Protein AF-A0A714KRX8-F1 (afdb_monomer_lite)

Foldseek 3Di:
DVVVVFVVVVVLVQVVQVQQQKHFPDKGFPDKDWDWDQDPPDNDIDIDIATDMDGDMDGRDVVSNVVQQVVFDDPPVVPVHRHDDDDDDPVD

pLDDT: mean 91.66, std 8.05, range [58.03, 98.25]

Sequence (92 aa):
IWSYQQQAALTWLARQGEQNGFTLREASVDAYRQQQIRREKSRQMIQFSSVDYTGVLVINEPALFLQRLAQGYGKSRAFGCGMMMIKPGDDA

Secondary structure (DSSP, 8-state):
-HHHHHHHHHHHHHHHHHHHTEEEEEEEEEEEEEEEEE-TT-SPEEEEEEEEEEEEEEES-HHHHHHHHHH-SSS-GGGT-S-------TT-

Structure (mmCIF, N/CA/C/O backbone):
data_AF-A0A714KRX8-F1
#
_entry.id   AF-A0A714KRX8-F1
#
loop_
_atom_site.group_PDB
_atom_site.id
_atom_site.type_symbol
_atom_site.label_atom_id
_atom_site.label_alt_id
_atom_site.label_comp_id
_atom_site.label_asym_id
_atom_site.label_entity_id
_atom_site.label_seq_id
_atom_site.pdbx_PDB_ins_code
_atom_site.Cartn_x
_atom_site.Cartn_y
_atom_site.Cartn_z
_atom_site.occupancy
_atom_site.B_iso_or_equiv
_atom_site.auth_seq_id
_atom_site.auth_comp_id
_atom_site.auth_asym_id
_atom_site.auth_atom_id
_atom_site.pdbx_PDB_model_num
ATOM 1 N N . ILE A 1 1 ? 10.046 14.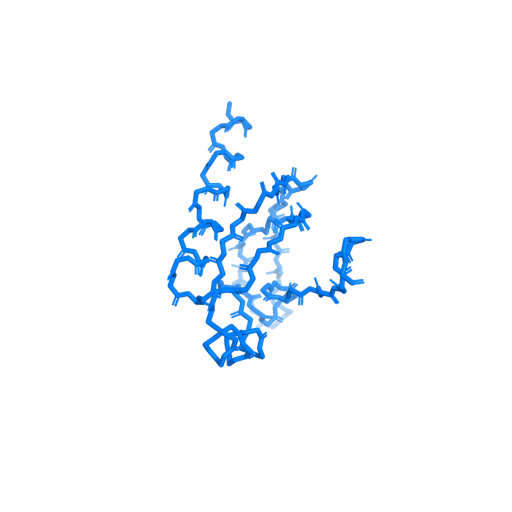295 11.550 1.00 62.41 1 ILE A N 1
ATOM 2 C CA . ILE A 1 1 ? 8.882 13.418 11.856 1.00 62.41 1 ILE A CA 1
ATOM 3 C C . ILE A 1 1 ? 8.143 13.051 10.572 1.00 62.41 1 ILE A C 1
ATOM 5 O O . ILE A 1 1 ? 8.020 11.867 10.291 1.00 62.41 1 ILE A O 1
ATOM 9 N N . TRP A 1 2 ? 7.752 14.038 9.759 1.00 76.69 2 TRP A N 1
ATOM 10 C CA . TRP A 1 2 ? 7.043 13.813 8.492 1.00 76.69 2 TRP A CA 1
ATOM 11 C C . TRP A 1 2 ? 7.820 12.942 7.483 1.00 76.69 2 TRP A C 1
ATOM 13 O O . TRP A 1 2 ? 7.259 12.005 6.926 1.00 76.69 2 TRP A O 1
ATOM 23 N N . SER A 1 3 ? 9.138 13.142 7.353 1.00 83.69 3 SER A N 1
ATOM 24 C CA . SER A 1 3 ? 10.009 12.314 6.499 1.00 83.69 3 SER A CA 1
ATOM 25 C C . SER A 1 3 ? 10.012 10.826 6.877 1.00 83.69 3 SER A C 1
ATOM 27 O O . SER A 1 3 ? 9.972 9.964 6.005 1.00 83.69 3 SER A O 1
ATOM 29 N N . TYR A 1 4 ? 9.999 10.501 8.174 1.00 88.88 4 TYR A N 1
A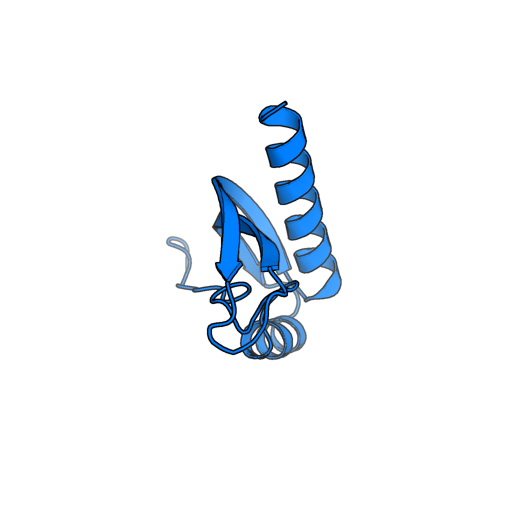TOM 30 C CA . TYR A 1 4 ? 9.935 9.113 8.644 1.00 88.88 4 TYR A CA 1
ATOM 31 C C . TYR A 1 4 ? 8.575 8.470 8.362 1.00 88.88 4 TYR A C 1
ATOM 33 O O . TYR A 1 4 ? 8.516 7.298 8.000 1.00 88.88 4 TYR A O 1
ATOM 41 N N . GLN A 1 5 ? 7.483 9.228 8.500 1.00 89.38 5 GLN A N 1
ATOM 42 C CA . GLN A 1 5 ? 6.136 8.749 8.173 1.00 89.38 5 GLN A CA 1
ATOM 43 C C . GLN A 1 5 ? 5.993 8.492 6.672 1.00 89.38 5 GLN A C 1
ATOM 45 O O . GLN A 1 5 ? 5.484 7.443 6.286 1.00 89.38 5 GLN A O 1
ATOM 50 N N . GLN A 1 6 ? 6.501 9.404 5.839 1.00 92.50 6 GLN A N 1
ATOM 51 C CA . GLN A 1 6 ? 6.545 9.238 4.389 1.00 92.50 6 GLN A CA 1
ATOM 52 C C . GLN A 1 6 ? 7.367 8.007 3.996 1.00 92.50 6 GLN A C 1
ATOM 54 O O . GLN A 1 6 ? 6.884 7.161 3.248 1.00 92.50 6 GLN A O 1
ATOM 59 N N . GLN A 1 7 ? 8.571 7.848 4.553 1.00 94.19 7 GLN A N 1
ATOM 60 C CA . GLN A 1 7 ? 9.411 6.685 4.269 1.00 94.19 7 GLN A CA 1
ATOM 61 C C . GLN A 1 7 ? 8.731 5.375 4.686 1.00 94.19 7 GLN A C 1
ATOM 63 O O . GLN A 1 7 ? 8.756 4.397 3.939 1.00 94.19 7 GLN A O 1
ATOM 68 N N . ALA A 1 8 ? 8.100 5.343 5.862 1.00 95.00 8 ALA A N 1
ATOM 69 C CA . ALA A 1 8 ? 7.377 4.169 6.341 1.00 95.00 8 ALA A CA 1
ATOM 70 C C . ALA A 1 8 ? 6.169 3.833 5.453 1.00 95.00 8 ALA A C 1
ATOM 72 O O . ALA A 1 8 ? 5.936 2.661 5.161 1.00 95.00 8 ALA A O 1
ATOM 73 N N . ALA A 1 9 ? 5.434 4.847 4.994 1.00 95.31 9 ALA A N 1
ATOM 74 C CA . ALA A 1 9 ? 4.310 4.705 4.077 1.00 95.31 9 ALA A CA 1
ATOM 75 C C . ALA A 1 9 ? 4.749 4.140 2.715 1.00 95.31 9 ALA A C 1
ATOM 77 O O . ALA A 1 9 ? 4.195 3.142 2.255 1.00 95.31 9 ALA A O 1
ATOM 78 N N . LEU A 1 10 ? 5.803 4.700 2.113 1.00 96.62 10 LEU A N 1
ATOM 79 C CA . LEU A 1 10 ? 6.368 4.197 0.855 1.00 96.62 10 LEU A CA 1
ATOM 80 C C . LEU A 1 10 ? 6.902 2.767 1.001 1.00 96.62 10 LEU A C 1
ATOM 82 O O . LEU A 1 10 ? 6.622 1.910 0.167 1.00 96.62 10 LEU A O 1
ATOM 86 N N . THR A 1 11 ? 7.598 2.475 2.103 1.00 97.31 11 THR A N 1
ATOM 87 C CA . THR A 1 11 ? 8.093 1.122 2.410 1.00 97.31 11 THR A CA 1
ATOM 88 C 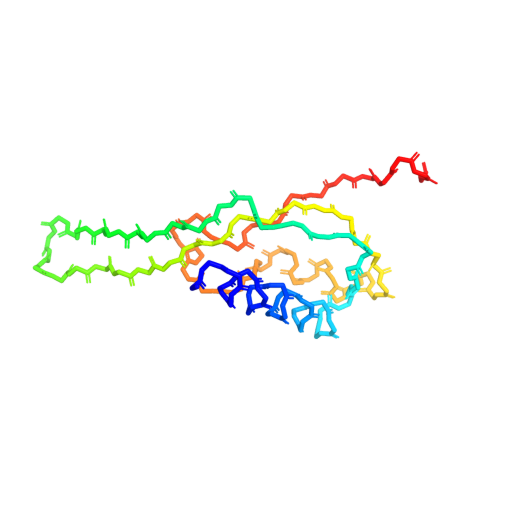C . THR A 1 11 ? 6.938 0.131 2.563 1.00 97.31 11 THR A C 1
ATOM 90 O O . THR A 1 11 ? 7.020 -1.010 2.109 1.00 97.31 11 THR A O 1
ATOM 93 N N . TRP A 1 12 ? 5.843 0.548 3.202 1.00 96.81 12 TRP A N 1
ATOM 94 C CA . TRP A 1 12 ? 4.647 -0.277 3.326 1.00 96.81 12 TRP A CA 1
ATOM 95 C C . TRP A 1 12 ? 4.007 -0.554 1.961 1.00 96.81 12 TRP A C 1
ATOM 97 O O . TRP A 1 12 ? 3.681 -1.709 1.682 1.00 96.81 12 TRP A O 1
ATOM 107 N N . LEU A 1 13 ? 3.871 0.463 1.104 1.00 97.56 13 LEU A N 1
ATOM 108 C CA . LEU A 1 13 ? 3.284 0.305 -0.226 1.00 97.56 13 LEU A CA 1
ATOM 109 C C . LEU A 1 13 ? 4.147 -0.596 -1.121 1.00 97.56 13 LEU A C 1
ATOM 111 O O . LEU A 1 13 ? 3.606 -1.474 -1.788 1.00 97.56 13 LEU A O 1
ATOM 115 N N . ALA A 1 14 ? 5.475 -0.456 -1.071 1.00 97.81 14 ALA A N 1
ATOM 116 C CA . ALA A 1 14 ? 6.404 -1.322 -1.800 1.00 97.81 14 ALA A CA 1
ATOM 117 C C . ALA A 1 14 ? 6.234 -2.801 -1.412 1.00 97.81 14 ALA A C 1
ATOM 119 O O . ALA A 1 14 ? 6.095 -3.658 -2.280 1.00 97.81 14 ALA A O 1
ATOM 120 N N . ARG A 1 15 ? 6.116 -3.095 -0.108 1.00 98.00 15 ARG A N 1
ATOM 121 C CA . ARG A 1 15 ? 5.836 -4.456 0.386 1.00 98.00 15 ARG A CA 1
ATOM 122 C C . ARG A 1 15 ? 4.476 -4.984 -0.061 1.00 98.00 15 ARG A C 1
ATOM 124 O O . ARG A 1 15 ? 4.333 -6.180 -0.297 1.00 98.00 15 ARG A O 1
ATOM 131 N N . GLN A 1 16 ? 3.455 -4.122 -0.146 1.00 97.69 16 GLN A N 1
ATOM 132 C CA . GLN A 1 16 ? 2.180 -4.527 -0.748 1.00 97.69 16 GLN A CA 1
ATOM 133 C C . GLN A 1 16 ? 2.368 -4.878 -2.226 1.00 97.69 16 GLN A C 1
ATOM 135 O O . GLN A 1 16 ? 1.768 -5.847 -2.671 1.00 97.69 16 GLN A O 1
ATOM 140 N N . GLY A 1 17 ? 3.222 -4.156 -2.949 1.00 97.12 17 GLY A N 1
ATOM 141 C CA . GLY A 1 17 ? 3.614 -4.492 -4.315 1.00 97.12 17 GLY A CA 1
ATOM 142 C C . GLY A 1 17 ? 4.193 -5.893 -4.445 1.00 97.12 17 GLY A C 1
ATOM 143 O O . GLY A 1 17 ? 3.612 -6.743 -5.122 1.00 97.12 17 GLY A O 1
ATOM 144 N N . GLU A 1 18 ? 5.288 -6.147 -3.729 1.00 96.56 18 GLU A N 1
ATOM 145 C CA . GLU A 1 18 ? 6.017 -7.422 -3.755 1.00 96.56 18 GLU A CA 1
ATOM 146 C C . GLU A 1 18 ? 5.107 -8.625 -3.470 1.00 96.56 18 GLU A C 1
ATOM 148 O O . GLU A 1 18 ? 5.209 -9.659 -4.120 1.00 96.56 18 GLU A O 1
ATOM 153 N N . 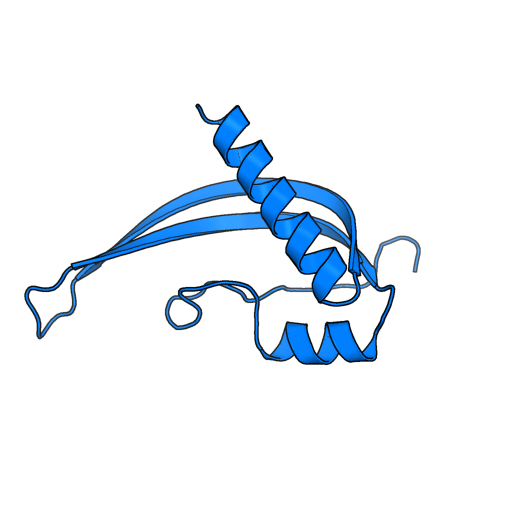GLN A 1 19 ? 4.178 -8.481 -2.522 1.00 96.75 19 GLN A N 1
ATOM 154 C CA . GLN A 1 19 ? 3.258 -9.551 -2.128 1.00 96.75 19 GLN A CA 1
ATOM 155 C C . GLN A 1 19 ? 2.054 -9.716 -3.057 1.00 96.75 19 GLN A C 1
ATOM 157 O O . GLN A 1 19 ? 1.356 -10.721 -2.954 1.00 96.75 19 GLN A O 1
ATOM 162 N N . ASN A 1 20 ? 1.748 -8.718 -3.890 1.00 97.81 20 ASN A N 1
ATOM 163 C CA . ASN A 1 20 ? 0.500 -8.669 -4.652 1.00 97.81 20 ASN A CA 1
ATOM 164 C C . ASN A 1 20 ? 0.712 -8.371 -6.144 1.00 97.81 20 ASN A C 1
ATOM 166 O O . ASN A 1 20 ? -0.203 -7.900 -6.816 1.00 97.81 20 ASN A O 1
ATOM 170 N N . GLY A 1 21 ? 1.900 -8.663 -6.674 1.00 97.38 21 GLY A N 1
ATOM 171 C CA . GLY A 1 21 ? 2.128 -8.721 -8.116 1.00 97.38 21 GLY A CA 1
ATOM 172 C C . GLY A 1 21 ? 2.379 -7.380 -8.801 1.00 97.38 21 GLY A C 1
ATOM 173 O O . GLY A 1 21 ? 2.137 -7.278 -1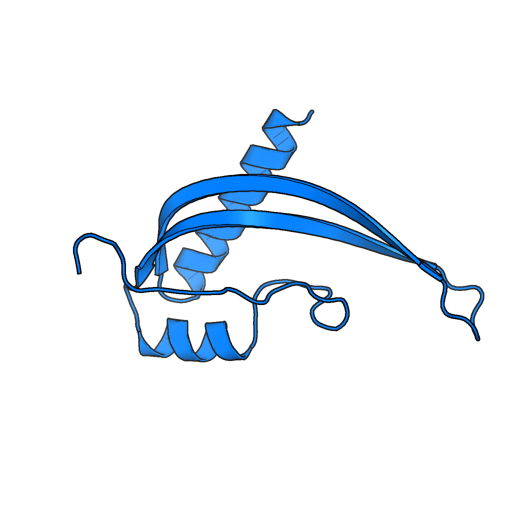0.003 1.00 97.38 21 GLY A O 1
ATOM 174 N N . PHE A 1 22 ? 2.869 -6.358 -8.092 1.00 98.00 22 PHE A N 1
ATOM 175 C CA . PHE A 1 22 ? 3.272 -5.090 -8.710 1.00 98.00 22 PHE A CA 1
ATOM 176 C C . PHE A 1 22 ? 4.544 -4.498 -8.094 1.00 98.00 22 PHE A C 1
ATOM 178 O O . PHE A 1 22 ? 4.914 -4.809 -6.970 1.00 98.00 22 PHE A O 1
ATOM 185 N N . THR A 1 23 ? 5.224 -3.621 -8.820 1.00 97.88 23 THR A N 1
ATOM 186 C CA . THR A 1 23 ? 6.364 -2.836 -8.325 1.00 97.88 23 THR A CA 1
ATOM 187 C C . THR A 1 23 ? 6.084 -1.355 -8.512 1.00 97.88 23 THR A C 1
ATOM 189 O O . THR A 1 23 ? 5.405 -0.951 -9.453 1.00 97.88 23 THR A O 1
ATOM 192 N N . LEU A 1 24 ? 6.584 -0.525 -7.598 1.00 96.75 24 LEU A N 1
ATOM 193 C CA . LEU A 1 24 ? 6.460 0.926 -7.711 1.00 96.75 24 LEU A CA 1
ATOM 194 C C . LEU A 1 24 ? 7.557 1.449 -8.642 1.00 96.75 24 LEU A C 1
ATOM 196 O O . LEU A 1 24 ? 8.737 1.245 -8.363 1.00 96.75 24 LEU A O 1
ATOM 200 N N . ARG A 1 25 ? 7.167 2.126 -9.727 1.00 95.31 25 ARG A N 1
ATOM 201 C CA . ARG A 1 25 ? 8.084 2.914 -10.566 1.00 95.31 25 ARG A CA 1
ATOM 202 C C . ARG A 1 25 ? 8.272 4.294 -9.942 1.00 95.31 25 ARG A C 1
ATOM 204 O O . ARG A 1 25 ? 9.397 4.736 -9.748 1.00 95.31 25 ARG A O 1
ATOM 211 N N . GLU A 1 26 ? 7.163 4.928 -9.571 1.00 94.88 26 GLU A N 1
ATOM 212 C CA . GLU A 1 26 ? 7.109 6.237 -8.919 1.00 94.88 26 GLU A CA 1
ATOM 213 C C . GLU A 1 26 ? 5.989 6.233 -7.876 1.00 94.88 26 GLU A C 1
ATOM 215 O O . GLU A 1 26 ? 4.927 5.662 -8.116 1.00 94.88 26 GLU A O 1
ATOM 220 N N . ALA A 1 27 ? 6.202 6.855 -6.716 1.00 95.50 27 ALA A N 1
ATOM 221 C CA . ALA A 1 27 ? 5.161 7.006 -5.702 1.00 95.50 27 ALA A CA 1
ATOM 222 C C . ALA A 1 27 ? 5.419 8.224 -4.806 1.00 95.50 27 ALA A C 1
ATOM 224 O O . ALA A 1 27 ? 6.532 8.423 -4.314 1.00 95.50 27 ALA A O 1
ATOM 225 N N . SER A 1 28 ? 4.371 8.999 -4.543 1.00 94.25 28 SER A N 1
ATOM 226 C CA . SER A 1 28 ? 4.326 10.090 -3.574 1.00 94.25 28 SER A CA 1
ATOM 227 C C . SER A 1 28 ? 3.330 9.783 -2.459 1.00 94.25 28 SER A C 1
ATOM 229 O O . SER A 1 28 ? 2.413 8.974 -2.607 1.00 94.25 28 SER A O 1
ATOM 231 N N . VAL A 1 29 ? 3.536 10.436 -1.316 1.00 94.88 29 VAL A N 1
ATOM 232 C CA . VAL A 1 29 ? 2.561 10.487 -0.226 1.00 94.88 29 VAL A CA 1
ATOM 233 C C . VAL A 1 29 ? 1.978 11.887 -0.228 1.00 94.88 29 VAL A C 1
ATOM 235 O O . VAL A 1 29 ? 2.665 12.838 0.143 1.00 94.88 29 VAL A O 1
ATOM 238 N N . ASP A 1 30 ? 0.724 12.003 -0.645 1.00 89.94 30 ASP A N 1
ATOM 239 C CA . ASP A 1 30 ? 0.080 13.304 -0.835 1.00 89.94 30 ASP A CA 1
ATOM 240 C C . ASP A 1 30 ? -0.547 13.803 0.468 1.00 89.94 30 ASP A C 1
ATOM 242 O O . ASP A 1 30 ? -0.578 15.002 0.747 1.00 89.94 30 ASP A O 1
ATOM 246 N N . ALA A 1 31 ? -1.025 12.880 1.307 1.00 87.44 31 ALA A N 1
ATOM 247 C CA . ALA A 1 31 ? -1.593 13.218 2.600 1.00 87.44 31 ALA A CA 1
ATOM 248 C C . ALA A 1 31 ? -1.419 12.099 3.628 1.00 87.44 31 ALA A C 1
ATOM 250 O O . ALA A 1 31 ? -1.560 10.915 3.331 1.00 87.44 31 ALA A O 1
ATOM 251 N N . TYR A 1 32 ? -1.202 12.506 4.878 1.00 89.12 32 TYR A N 1
ATOM 252 C CA . TYR A 1 32 ? -1.366 11.668 6.060 1.00 89.12 32 TYR A CA 1
ATOM 253 C C . TYR A 1 32 ? -2.466 12.284 6.920 1.00 89.12 32 TYR A C 1
ATOM 255 O O . TYR A 1 32 ? -2.357 13.444 7.320 1.00 89.12 32 TYR A O 1
ATOM 263 N N . ARG A 1 33 ? -3.532 11.534 7.211 1.00 89.44 33 ARG A N 1
ATOM 264 C CA . ARG A 1 33 ? -4.674 12.043 7.986 1.00 89.44 33 ARG A CA 1
ATOM 265 C C . ARG A 1 33 ? -5.001 11.105 9.129 1.00 89.44 33 ARG A C 1
ATOM 267 O O . ARG A 1 33 ? -5.134 9.902 8.926 1.00 89.44 33 ARG A O 1
ATOM 274 N N . GLN A 1 34 ? -5.179 11.661 10.320 1.00 89.81 34 GLN A N 1
ATOM 275 C CA . GLN A 1 34 ? -5.731 10.917 11.444 1.00 89.81 34 GLN A CA 1
ATOM 276 C C . GLN A 1 34 ? -7.254 11.057 11.423 1.00 89.81 34 GLN A C 1
ATOM 278 O O . GLN A 1 34 ? -7.789 12.161 11.461 1.00 89.81 34 GLN A O 1
ATOM 283 N N . GLN A 1 35 ? -7.945 9.927 11.355 1.00 88.31 35 GLN A N 1
ATOM 284 C CA . GLN A 1 35 ? -9.396 9.831 11.357 1.00 88.31 35 GLN A CA 1
ATOM 285 C C . GLN A 1 35 ? -9.876 9.479 12.764 1.00 88.31 35 GLN A C 1
ATOM 287 O O . GLN A 1 35 ? -9.351 8.560 13.401 1.00 88.31 35 GLN A O 1
ATOM 292 N N . GLN A 1 36 ? -10.893 10.196 13.241 1.00 88.75 36 GLN A N 1
ATOM 293 C CA . GLN A 1 36 ? -11.593 9.884 14.483 1.00 88.75 36 GLN A CA 1
ATOM 294 C C . GLN A 1 36 ? -13.090 9.824 14.204 1.00 88.75 36 GLN A C 1
ATOM 296 O O . GLN A 1 36 ? -13.704 10.819 13.831 1.00 88.75 36 GLN A O 1
ATOM 301 N N . ILE A 1 37 ? -13.679 8.644 14.379 1.00 85.12 37 ILE A N 1
ATOM 302 C CA . ILE A 1 37 ? -15.098 8.406 14.121 1.00 85.12 37 ILE A CA 1
ATOM 303 C C . ILE A 1 37 ? -15.752 7.977 15.427 1.00 85.12 37 ILE A C 1
ATOM 305 O O . ILE A 1 37 ? -15.369 6.975 16.040 1.00 85.12 37 ILE A O 1
ATOM 309 N N . ARG A 1 38 ? -16.766 8.731 15.856 1.00 82.50 38 ARG A N 1
ATOM 310 C CA . ARG A 1 38 ? -17.596 8.372 17.006 1.00 82.50 38 ARG A CA 1
ATOM 311 C C . ARG A 1 38 ? -18.785 7.556 16.521 1.00 82.50 38 ARG A C 1
ATOM 313 O O . ARG A 1 38 ? -19.545 8.011 15.673 1.00 82.50 38 ARG A O 1
ATOM 320 N N . ARG A 1 39 ? -18.970 6.355 17.067 1.00 78.56 39 ARG A N 1
ATOM 321 C CA . ARG A 1 39 ? -20.181 5.571 16.802 1.00 78.56 39 ARG A CA 1
ATOM 322 C C . ARG A 1 39 ? -21.361 6.213 17.530 1.00 78.56 39 ARG A C 1
ATOM 324 O O . ARG A 1 39 ? -21.301 6.391 18.737 1.00 78.56 39 ARG A O 1
ATOM 331 N N . GLU A 1 40 ? -22.447 6.531 16.830 1.00 74.12 40 GLU A N 1
ATOM 332 C CA . GLU A 1 40 ? -23.604 7.214 17.443 1.00 74.12 40 GLU A CA 1
ATOM 333 C C . GLU A 1 40 ? -24.189 6.461 18.646 1.00 74.12 40 GLU A C 1
ATOM 335 O O . GLU A 1 40 ? -24.549 7.077 19.645 1.00 74.12 40 GLU A O 1
ATOM 340 N N . LYS A 1 41 ? -24.225 5.123 18.581 1.00 76.50 41 LYS A N 1
ATOM 341 C CA . LYS A 1 41 ? -24.810 4.252 19.617 1.00 76.50 41 LYS A CA 1
ATOM 342 C C . LYS A 1 41 ? -23.792 3.669 20.609 1.00 76.50 41 LYS A C 1
ATOM 344 O O . LYS A 1 41 ? -24.149 2.812 21.409 1.00 76.50 41 LYS A O 1
ATOM 349 N N . SER A 1 42 ? -22.522 4.078 20.555 1.00 75.12 42 SER A N 1
ATOM 350 C CA . SER A 1 42 ? -21.471 3.560 21.442 1.00 75.12 42 SER A CA 1
ATOM 351 C C . SER A 1 42 ? -20.508 4.665 21.870 1.00 75.12 42 SER A C 1
ATOM 353 O O . SER A 1 42 ? -20.100 5.499 21.071 1.00 75.12 42 SER A O 1
ATOM 355 N N . ARG A 1 43 ? -20.073 4.644 23.135 1.00 73.00 43 ARG A N 1
ATOM 356 C CA . ARG A 1 43 ? -18.997 5.528 23.621 1.00 73.00 43 ARG A CA 1
ATOM 357 C C . ARG A 1 43 ? -17.619 5.184 23.037 1.00 73.00 43 ARG A C 1
ATOM 359 O O . ARG A 1 43 ? -16.658 5.896 23.307 1.00 73.00 43 ARG A O 1
ATOM 366 N N . GLN A 1 44 ? -17.505 4.113 22.251 1.00 79.56 44 GLN A N 1
ATOM 367 C CA . GLN A 1 44 ? -16.248 3.698 21.644 1.00 79.56 44 GLN A CA 1
ATOM 368 C C . GLN A 1 44 ? -15.871 4.610 20.470 1.00 79.56 44 GLN A C 1
ATOM 370 O O . GLN A 1 44 ? -16.601 4.727 19.481 1.00 79.56 44 GLN A O 1
ATOM 375 N N . MET A 1 45 ? -14.701 5.236 20.584 1.00 83.75 45 MET A N 1
ATOM 376 C CA . MET A 1 45 ? -14.088 6.022 19.520 1.00 83.75 45 MET A CA 1
ATOM 377 C C . MET A 1 45 ? -13.248 5.107 18.625 1.00 83.75 45 MET A C 1
ATOM 379 O O . MET A 1 45 ? -12.405 4.359 19.118 1.00 83.75 45 MET A O 1
ATOM 383 N N . ILE A 1 46 ? -13.464 5.173 17.313 1.00 88.19 46 ILE A N 1
ATOM 384 C CA . ILE A 1 46 ? -12.602 4.516 16.329 1.00 88.19 46 ILE A CA 1
ATOM 385 C C . ILE A 1 46 ? -11.555 5.533 15.892 1.00 88.19 46 ILE A C 1
ATOM 387 O O . ILE A 1 46 ? -11.907 6.612 15.416 1.00 88.19 46 ILE A O 1
ATOM 391 N N . GLN A 1 47 ? -10.282 5.181 16.045 1.00 90.69 47 GLN A N 1
ATOM 392 C CA . GLN A 1 47 ? -9.159 5.995 15.598 1.00 90.69 47 GLN A CA 1
ATOM 393 C C . GLN A 1 47 ? -8.285 5.186 14.644 1.00 90.69 47 GLN A C 1
ATOM 395 O O . GLN A 1 47 ? -7.917 4.049 14.943 1.00 90.69 47 GLN A O 1
ATOM 400 N N . PHE A 1 48 ? -7.947 5.766 13.498 1.00 91.38 48 PHE A N 1
ATOM 401 C CA . PHE A 1 48 ? -6.977 5.198 12.564 1.00 91.38 48 PHE A CA 1
ATOM 402 C C . PHE A 1 48 ? -6.344 6.310 11.734 1.00 91.38 48 PHE A C 1
ATOM 404 O O . PHE A 1 48 ? -6.882 7.409 11.656 1.00 91.38 48 PHE A O 1
ATOM 411 N N . SER A 1 49 ? -5.216 6.019 11.096 1.00 91.81 49 SER A N 1
ATOM 412 C CA . SER A 1 49 ? -4.594 6.939 10.147 1.00 91.81 49 SER A CA 1
ATOM 413 C C . SER A 1 49 ? -4.742 6.413 8.727 1.00 91.81 49 SER A C 1
ATOM 415 O O . SER A 1 49 ? -4.612 5.209 8.498 1.00 91.81 49 SER A O 1
ATOM 417 N N . SER A 1 50 ? -5.002 7.313 7.785 1.00 93.56 50 SER A N 1
ATOM 418 C CA . SER A 1 50 ? -5.026 7.051 6.349 1.00 93.56 50 SER A CA 1
ATOM 419 C C . SER A 1 50 ? -3.850 7.743 5.667 1.00 93.56 50 SER A C 1
ATOM 421 O O . SER A 1 50 ? -3.407 8.809 6.107 1.00 93.56 50 SER A O 1
ATOM 423 N N . VAL A 1 51 ? -3.365 7.132 4.590 1.00 95.00 51 VAL A N 1
ATOM 424 C CA . VAL A 1 51 ? -2.326 7.697 3.732 1.00 95.00 51 VAL A CA 1
ATOM 425 C C . VAL A 1 51 ? -2.828 7.674 2.298 1.00 95.00 51 VAL A C 1
ATOM 427 O O . VAL A 1 51 ? -3.264 6.619 1.835 1.00 95.00 51 VAL A O 1
ATOM 430 N N . ASP A 1 52 ? -2.755 8.822 1.634 1.00 95.19 52 ASP A N 1
ATOM 431 C CA . ASP A 1 52 ? -3.113 8.969 0.227 1.00 95.19 52 ASP A CA 1
ATOM 432 C C . ASP A 1 52 ? -1.830 8.874 -0.609 1.00 95.19 52 ASP A C 1
ATOM 434 O O . ASP A 1 52 ? -0.847 9.568 -0.328 1.00 95.19 52 ASP A O 1
ATOM 438 N N . TYR A 1 53 ? -1.838 7.983 -1.601 1.00 96.62 53 TYR A N 1
ATOM 439 C CA . TYR A 1 53 ? -0.705 7.723 -2.486 1.00 96.62 53 TYR A CA 1
ATOM 440 C C . TYR A 1 53 ? -1.077 8.045 -3.930 1.00 96.62 53 TYR A C 1
ATOM 442 O O . TYR A 1 53 ? -2.157 7.659 -4.380 1.00 96.62 53 TYR A O 1
ATOM 450 N N . THR A 1 54 ? -0.136 8.636 -4.660 1.00 96.38 54 THR A N 1
ATOM 451 C CA . THR A 1 54 ? -0.215 8.841 -6.112 1.00 96.38 54 THR A CA 1
ATOM 452 C C . THR A 1 54 ? 1.082 8.361 -6.751 1.00 96.38 54 THR A C 1
ATOM 454 O O . THR A 1 54 ? 2.140 8.428 -6.129 1.00 96.38 54 THR A O 1
ATOM 457 N N . GLY A 1 55 ? 1.027 7.832 -7.973 1.00 95.38 55 GLY A N 1
ATOM 458 C CA . GLY A 1 55 ? 2.237 7.401 -8.665 1.00 95.38 55 GLY A CA 1
ATOM 459 C C . GLY A 1 55 ? 2.001 6.460 -9.836 1.00 95.38 55 GLY A C 1
ATOM 460 O O . GLY A 1 55 ? 0.886 6.323 -10.340 1.00 95.38 55 GLY A O 1
ATOM 461 N N . VAL A 1 56 ? 3.081 5.796 -10.238 1.00 96.56 56 VAL A N 1
ATOM 462 C CA . VAL A 1 56 ? 3.139 4.841 -11.343 1.00 96.56 56 VAL A CA 1
ATOM 463 C C . VAL A 1 56 ? 3.641 3.504 -10.813 1.00 96.56 56 VAL A C 1
ATOM 465 O O . VAL A 1 56 ? 4.662 3.427 -10.126 1.00 96.56 56 VAL A O 1
ATOM 468 N N . LEU A 1 57 ? 2.943 2.430 -11.167 1.00 97.06 57 LEU A N 1
ATOM 469 C CA . LEU A 1 57 ? 3.336 1.062 -10.850 1.00 97.06 57 LEU A CA 1
ATOM 470 C C . LEU A 1 57 ? 3.432 0.217 -12.116 1.00 97.06 57 LEU A C 1
ATOM 472 O O . LEU A 1 57 ? 2.817 0.529 -13.134 1.00 97.06 57 LEU A O 1
ATOM 476 N N . VAL A 1 58 ? 4.193 -0.866 -12.028 1.00 97.19 58 VAL A N 1
ATOM 477 C CA . VAL A 1 58 ? 4.284 -1.900 -13.057 1.00 97.19 58 VAL A CA 1
ATOM 478 C C . VAL A 1 58 ? 3.638 -3.161 -12.508 1.00 97.19 58 VAL A C 1
ATOM 480 O O . VAL A 1 58 ? 3.979 -3.614 -11.416 1.00 97.19 58 VAL A O 1
ATOM 483 N N . ILE A 1 59 ? 2.684 -3.716 -13.252 1.00 97.38 59 ILE A N 1
ATOM 484 C CA . ILE A 1 59 ? 2.036 -4.980 -12.901 1.00 97.38 59 ILE A CA 1
ATOM 485 C C . ILE A 1 59 ? 2.942 -6.114 -13.385 1.00 97.38 59 ILE A C 1
ATOM 487 O O . ILE A 1 59 ? 3.125 -6.288 -14.586 1.00 97.38 59 ILE A O 1
ATOM 491 N N . ASN A 1 60 ? 3.493 -6.881 -12.447 1.00 97.50 60 ASN A N 1
ATOM 492 C CA . ASN A 1 60 ? 4.379 -8.013 -12.732 1.00 97.50 60 ASN A CA 1
ATOM 493 C C . ASN A 1 60 ? 3.599 -9.332 -12.804 1.00 97.50 60 ASN A C 1
ATOM 495 O O . ASN A 1 60 ? 3.905 -10.182 -13.631 1.00 97.50 60 ASN A O 1
ATOM 499 N N . GLU A 1 61 ? 2.566 -9.483 -11.967 1.00 98.25 61 GLU A N 1
ATOM 500 C CA . GLU A 1 61 ? 1.706 -10.671 -11.916 1.00 98.25 61 GLU A CA 1
ATOM 501 C C . GLU A 1 61 ? 0.224 -10.266 -11.988 1.00 98.25 61 GLU A C 1
ATOM 503 O O . GLU A 1 61 ? -0.416 -10.037 -10.954 1.00 98.25 61 GLU A O 1
ATOM 508 N N . PRO A 1 62 ? -0.354 -10.162 -13.203 1.00 97.25 62 PRO A N 1
ATOM 509 C CA . PRO A 1 62 ? -1.689 -9.596 -13.402 1.00 97.25 62 PRO A CA 1
ATOM 510 C C . PRO A 1 62 ? -2.807 -10.297 -12.628 1.00 97.25 62 PRO A C 1
ATOM 512 O O . PRO A 1 62 ? -3.679 -9.628 -12.079 1.00 97.25 62 PRO A O 1
ATOM 515 N N . ALA A 1 63 ? -2.786 -11.630 -12.546 1.00 97.56 63 ALA A N 1
ATOM 516 C CA . ALA A 1 63 ? -3.822 -12.386 -11.841 1.00 97.56 63 ALA A CA 1
ATOM 517 C C . ALA A 1 63 ? -3.829 -12.078 -10.334 1.00 97.56 63 ALA A C 1
ATOM 519 O O . ALA A 1 63 ? -4.885 -11.810 -9.757 1.00 97.56 63 ALA A O 1
ATOM 520 N N . LEU A 1 64 ? -2.643 -12.053 -9.716 1.00 97.81 64 LEU A N 1
ATOM 521 C CA . LEU A 1 64 ? -2.468 -11.730 -8.302 1.00 97.81 64 LEU A CA 1
ATOM 522 C C . LEU A 1 64 ? -2.849 -10.271 -8.016 1.00 97.81 64 LEU A C 1
ATOM 524 O O . LEU A 1 64 ? -3.576 -9.990 -7.059 1.00 97.81 64 LEU A O 1
ATOM 528 N N . PHE A 1 65 ? -2.428 -9.357 -8.893 1.00 98.19 65 PHE A N 1
ATOM 529 C CA . PHE A 1 65 ? -2.768 -7.943 -8.794 1.00 98.19 65 PHE A CA 1
ATOM 530 C C . PHE A 1 65 ? -4.278 -7.706 -8.868 1.00 98.19 65 PHE A C 1
ATOM 532 O O . PHE A 1 65 ? -4.831 -7.043 -7.994 1.00 98.19 65 PHE A O 1
ATOM 539 N N . LEU A 1 66 ? -4.967 -8.275 -9.863 1.00 96.94 66 LEU A N 1
ATOM 540 C CA . LEU A 1 66 ? -6.414 -8.106 -10.037 1.00 96.94 66 LEU A CA 1
ATOM 541 C C . LEU A 1 66 ? -7.204 -8.687 -8.862 1.00 96.94 66 LEU A C 1
ATOM 543 O O . LEU A 1 66 ? -8.136 -8.046 -8.367 1.00 96.94 66 LEU A O 1
ATOM 547 N N . GLN A 1 67 ? -6.807 -9.866 -8.371 1.00 97.12 67 GLN A N 1
ATOM 548 C CA . GLN A 1 67 ? -7.410 -10.457 -7.179 1.00 97.12 67 GLN A CA 1
ATOM 549 C C . GLN A 1 67 ? -7.270 -9.519 -5.978 1.00 97.12 67 GLN A C 1
ATOM 551 O O . GLN A 1 67 ? -8.236 -9.298 -5.241 1.00 97.12 67 GLN A O 1
ATOM 556 N N . ARG A 1 68 ? -6.076 -8.951 -5.776 1.00 97.19 68 ARG A N 1
ATOM 557 C CA . ARG A 1 68 ? -5.833 -8.064 -4.644 1.00 97.19 68 ARG A CA 1
ATOM 558 C C . ARG A 1 68 ? -6.540 -6.723 -4.787 1.00 97.19 68 ARG A C 1
ATOM 560 O O . ARG A 1 68 ? -7.117 -6.244 -3.811 1.00 97.19 68 ARG A O 1
ATOM 567 N N . LEU A 1 69 ? -6.530 -6.140 -5.981 1.00 97.06 69 LEU A N 1
ATOM 568 C CA . LEU A 1 69 ? -7.176 -4.870 -6.294 1.00 97.06 69 LEU A CA 1
ATOM 569 C C . LEU A 1 69 ? -8.661 -4.897 -5.911 1.00 97.06 69 LEU A C 1
ATOM 571 O O . LEU A 1 69 ? -9.135 -3.980 -5.244 1.00 97.06 69 LEU A O 1
ATOM 575 N N . ALA A 1 70 ? -9.362 -5.988 -6.237 1.00 95.94 70 ALA A N 1
ATOM 576 C CA . ALA A 1 70 ? -10.770 -6.176 -5.886 1.00 95.94 70 ALA A CA 1
ATOM 577 C C . ALA A 1 70 ? -11.021 -6.282 -4.367 1.00 95.94 70 ALA A C 1
ATOM 579 O O . ALA A 1 70 ? -12.094 -5.928 -3.883 1.00 95.94 70 ALA A O 1
ATOM 580 N N . GLN A 1 71 ? -10.043 -6.762 -3.593 1.00 95.88 71 GLN A N 1
ATOM 581 C CA . GLN A 1 71 ? -10.145 -6.879 -2.133 1.00 95.88 71 GLN A CA 1
ATOM 582 C C . GLN A 1 71 ? -9.755 -5.588 -1.396 1.00 95.88 71 GLN A C 1
ATOM 584 O O . GLN A 1 71 ? -10.143 -5.398 -0.235 1.00 95.88 71 GLN A O 1
ATOM 589 N N . GLY A 1 72 ? -8.973 -4.729 -2.048 1.00 96.31 72 GLY A N 1
ATOM 590 C CA . GLY A 1 72 ? -8.370 -3.533 -1.478 1.00 96.31 72 GLY A CA 1
ATOM 591 C C . GLY A 1 72 ? -7.158 -3.805 -0.575 1.00 96.31 72 GLY A C 1
ATOM 592 O O . GLY A 1 72 ? -6.922 -4.916 -0.091 1.00 96.31 72 GLY A O 1
ATOM 593 N N . TYR A 1 73 ? -6.389 -2.751 -0.313 1.00 96.00 73 TYR A N 1
ATOM 594 C CA . TYR A 1 73 ? -5.130 -2.792 0.430 1.00 96.00 73 TYR A CA 1
ATOM 595 C C . TYR A 1 73 ? -5.281 -2.301 1.876 1.00 96.00 73 TYR A C 1
ATOM 597 O O . TYR A 1 73 ? -5.934 -1.302 2.160 1.00 96.00 73 TYR A O 1
ATOM 605 N N . GLY A 1 74 ? -4.618 -2.976 2.815 1.00 93.44 74 GLY A N 1
ATOM 606 C CA . GLY A 1 74 ? -4.535 -2.520 4.203 1.00 93.44 74 GLY A CA 1
ATOM 607 C C . GLY A 1 74 ? -5.816 -2.669 5.040 1.00 93.44 74 GLY A C 1
ATOM 608 O O . GLY A 1 74 ? -6.674 -3.528 4.809 1.00 93.44 74 GLY A O 1
ATOM 609 N N . LYS A 1 75 ? -5.877 -1.872 6.113 1.00 93.06 75 LYS A N 1
ATOM 610 C CA . LYS A 1 75 ? -6.920 -1.907 7.154 1.00 93.06 75 LYS A CA 1
ATOM 611 C C . LYS A 1 75 ? -7.984 -0.832 6.898 1.00 93.06 75 LYS A C 1
ATOM 613 O O . LYS A 1 75 ? -7.887 -0.068 5.948 1.00 93.06 75 LYS A O 1
ATOM 618 N N . SER A 1 76 ? -9.009 -0.784 7.751 1.00 93.25 76 SER A N 1
ATOM 619 C CA . SER A 1 76 ? -10.047 0.264 7.731 1.00 93.25 76 SER A CA 1
ATOM 620 C C . SER A 1 76 ? -10.797 0.409 6.396 1.00 93.25 76 SER A C 1
ATOM 622 O O . SER A 1 76 ? -11.321 1.475 6.093 1.00 93.25 76 SER A O 1
ATOM 624 N N . ARG A 1 77 ? -10.905 -0.676 5.613 1.00 93.38 77 ARG A N 1
ATOM 625 C CA . ARG A 1 77 ? -11.558 -0.685 4.290 1.00 93.38 77 ARG A CA 1
ATOM 626 C C . ARG A 1 77 ? -13.021 -0.229 4.315 1.00 93.38 77 ARG A C 1
ATOM 628 O O . ARG A 1 77 ? -13.472 0.464 3.415 1.00 93.38 77 ARG A O 1
ATOM 635 N N . ALA A 1 78 ? -13.733 -0.523 5.403 1.00 90.94 78 ALA A N 1
ATOM 636 C CA . ALA A 1 78 ? -15.105 -0.060 5.623 1.00 90.94 78 ALA A CA 1
ATOM 637 C C . ALA A 1 78 ? -15.235 1.465 5.839 1.00 90.94 78 ALA A C 1
ATOM 639 O O . ALA A 1 78 ? -16.348 1.972 5.901 1.00 90.94 78 ALA A O 1
ATOM 640 N N . PHE A 1 79 ? -14.120 2.191 5.971 1.00 90.25 79 PHE A N 1
ATOM 641 C CA . PHE A 1 79 ? -14.080 3.636 6.217 1.00 90.25 79 PHE A CA 1
ATOM 642 C C . PHE A 1 79 ? -13.438 4.416 5.057 1.00 90.25 79 PHE A C 1
ATOM 644 O O . PHE A 1 79 ? -12.904 5.500 5.268 1.00 90.25 79 PHE A O 1
ATOM 651 N N . GLY A 1 80 ? -13.462 3.859 3.841 1.00 90.88 80 GLY A N 1
ATOM 652 C CA . GLY A 1 80 ? -12.950 4.526 2.638 1.00 90.88 80 GLY A CA 1
ATOM 653 C C . GLY A 1 80 ? -11.452 4.339 2.379 1.00 90.88 80 GLY A C 1
ATOM 654 O O . GLY A 1 80 ? -10.905 5.003 1.507 1.00 90.88 80 GLY A O 1
ATOM 655 N N . CYS A 1 81 ? -10.774 3.442 3.103 1.00 94.00 81 CYS A N 1
ATOM 656 C CA . CYS A 1 81 ? -9.373 3.103 2.837 1.00 94.00 81 CYS A CA 1
ATOM 657 C C . CYS A 1 81 ? -9.226 1.885 1.913 1.00 94.00 81 CYS A C 1
ATOM 659 O O . CYS A 1 81 ? -10.102 1.028 1.830 1.00 94.00 81 CYS A O 1
ATOM 661 N N . GLY A 1 82 ? -8.062 1.765 1.274 1.00 94.88 82 GLY A N 1
ATOM 662 C CA . GLY A 1 82 ? -7.640 0.544 0.584 1.00 94.88 82 GLY A CA 1
ATOM 663 C C . GLY A 1 82 ? -8.122 0.385 -0.852 1.00 94.88 82 GLY A C 1
ATOM 664 O O . GLY A 1 82 ? -7.684 -0.545 -1.523 1.00 94.88 82 GLY A O 1
ATOM 665 N N . MET A 1 83 ? -8.969 1.284 -1.345 1.00 96.12 83 MET A N 1
ATOM 666 C CA . MET A 1 83 ? -9.267 1.369 -2.770 1.00 96.12 83 MET A CA 1
ATOM 667 C C . MET A 1 83 ? -8.055 1.937 -3.514 1.00 96.12 83 MET A C 1
ATOM 669 O O . MET A 1 83 ? -7.474 2.929 -3.082 1.00 96.12 83 MET A O 1
ATOM 673 N N . MET A 1 84 ? -7.691 1.314 -4.632 1.00 96.69 84 MET A N 1
ATOM 674 C CA . MET A 1 84 ? -6.683 1.825 -5.557 1.00 96.69 84 MET A CA 1
ATOM 675 C C . MET A 1 84 ? -7.363 2.077 -6.898 1.00 96.69 84 MET A C 1
ATOM 677 O O . MET A 1 84 ? -7.975 1.175 -7.465 1.00 96.69 84 MET A O 1
ATOM 681 N N . MET A 1 85 ? -7.276 3.310 -7.385 1.00 96.81 85 MET A N 1
ATOM 682 C CA . MET A 1 85 ? -7.740 3.670 -8.722 1.00 96.81 85 MET A CA 1
ATOM 683 C C . MET A 1 85 ? -6.578 3.507 -9.696 1.00 96.81 85 MET A C 1
ATOM 685 O O . MET A 1 85 ? -5.463 3.928 -9.394 1.00 96.81 85 MET A O 1
ATOM 689 N N . ILE A 1 86 ? -6.837 2.897 -10.851 1.00 95.50 86 ILE A N 1
ATOM 690 C CA . ILE A 1 86 ? -5.823 2.665 -11.880 1.00 95.50 86 ILE A CA 1
ATOM 691 C C . ILE A 1 86 ? -6.287 3.210 -13.228 1.00 95.50 86 ILE A C 1
ATOM 693 O O . ILE A 1 86 ? -7.472 3.170 -13.556 1.00 95.50 86 ILE A O 1
ATOM 697 N N . LYS A 1 87 ? -5.324 3.693 -14.009 1.00 95.56 87 LYS A N 1
ATOM 698 C CA . LYS A 1 87 ? -5.467 4.055 -15.421 1.00 95.56 87 LYS A CA 1
ATOM 699 C C . LYS A 1 87 ? -4.249 3.520 -16.186 1.00 95.56 87 LYS A C 1
ATOM 701 O O . LYS A 1 87 ? -3.207 3.332 -15.552 1.00 95.56 87 LYS A O 1
ATOM 706 N N . PRO A 1 88 ? -4.337 3.298 -17.509 1.00 95.19 88 PRO A N 1
ATOM 707 C CA . PRO A 1 88 ? -3.154 3.043 -18.325 1.00 95.19 88 PRO A CA 1
ATOM 708 C C . PRO A 1 88 ? -2.088 4.133 -18.124 1.00 95.19 88 PRO A C 1
ATOM 710 O O . PRO A 1 88 ? -2.411 5.316 -17.939 1.00 95.19 88 PRO A O 1
ATOM 713 N N . GLY A 1 89 ? -0.821 3.716 -18.102 1.00 88.2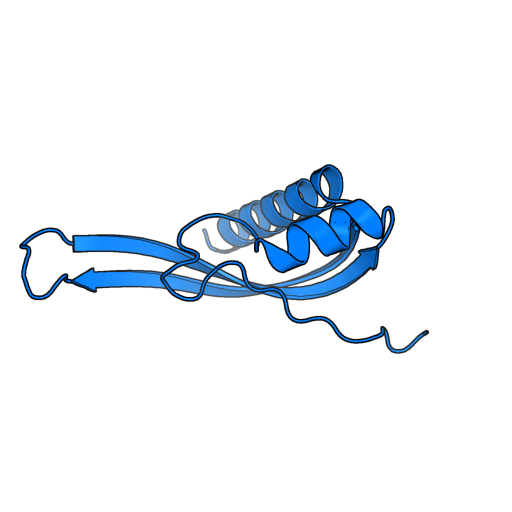5 89 GLY A N 1
ATOM 714 C CA . GLY A 1 89 ? 0.312 4.640 -18.089 1.00 88.25 89 GLY A CA 1
ATOM 715 C C . GLY A 1 89 ? 0.392 5.402 -19.408 1.00 88.25 89 GLY A C 1
ATOM 716 O O . GLY A 1 89 ? -0.107 4.926 -20.421 1.00 88.25 89 GLY A O 1
ATOM 717 N N . ASP A 1 90 ? 1.013 6.577 -19.397 1.00 81.00 90 ASP A N 1
ATOM 718 C CA . ASP A 1 90 ? 1.064 7.439 -20.587 1.00 81.00 90 ASP A CA 1
ATOM 719 C C . ASP A 1 90 ? 1.937 6.837 -21.717 1.00 81.00 90 ASP A C 1
ATOM 721 O O . ASP A 1 90 ? 1.830 7.253 -22.866 1.00 81.00 90 ASP A O 1
ATOM 725 N N . ASP A 1 91 ? 2.746 5.819 -21.391 1.00 69.94 91 ASP A N 1
ATOM 726 C CA . ASP A 1 91 ? 3.610 5.057 -22.306 1.00 69.94 91 ASP A CA 1
ATOM 727 C C . ASP A 1 91 ? 2.939 3.780 -22.887 1.00 69.94 91 ASP A C 1
ATOM 729 O O . ASP A 1 91 ? 3.622 2.987 -23.539 1.00 69.94 91 ASP A O 1
ATOM 733 N N . ALA A 1 92 ? 1.657 3.517 -22.582 1.00 58.03 92 ALA A N 1
ATOM 734 C CA . ALA A 1 92 ? 0.955 2.255 -22.886 1.00 58.03 92 ALA A CA 1
ATOM 735 C C . ALA A 1 92 ? 0.123 2.274 -24.178 1.00 58.03 92 ALA A C 1
ATOM 737 O O . ALA A 1 92 ? -0.487 3.322 -24.491 1.00 58.03 92 ALA A O 1
#

Organism: Salmonella enterica (NCBI:txid28901)

InterPro domains:
  IPR010179 CRISPR-associated protein Cse3 [PF08798] (4-88)
  IPR010179 CRISPR-associated protein Cse3 [SM01101] (1-88)
  IPR010179 CRISPR-associated protein Cse3 [TIGR01907] (5-88)

Radius of gyration: 15.07 Å; chains: 1; bounding box: 35×26×46 Å